Protein AF-A0A925ZM16-F1 (afdb_monomer_lite)

Foldseek 3Di:
DPPPPPPPDDPDDDDDPCLVVVLVVCQVVQFDDLVVCCVVVVDDSVSSVSSVVVCCVVVQWDDDPDPDTIGGPHHDD

Sequence (77 aa):
KRDDEGELGEADTNLDEMYDRAVEIVAEAQKVSTSMLQRRLGIGYNRAAKIVEAMEERGVIGPSRGTTPREVFVTAA

Secondary structure (DSSP, 8-state):
----------TTT---TTHHHHHHHHHHHT-B-HHHHHH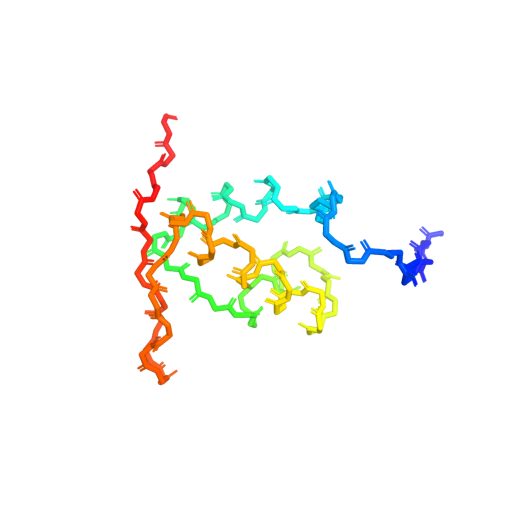HH---HHHHHHHHHHHHHTTSBPPPBTTBPBPB-----

Radius of gyration: 12.38 Å; chains: 1; bounding box: 34×28×26 Å

Structure (mmCIF, N/CA/C/O backbone):
data_AF-A0A925ZM16-F1
#
_entry.id   AF-A0A925ZM16-F1
#
loop_
_atom_site.group_PDB
_atom_site.id
_atom_site.type_symbol
_atom_site.label_atom_id
_atom_site.label_alt_id
_atom_site.label_comp_id
_atom_site.label_asym_id
_atom_site.label_entity_id
_atom_site.label_seq_id
_atom_site.pdbx_PDB_ins_code
_atom_site.Cartn_x
_atom_site.Cartn_y
_atom_site.Cartn_z
_atom_site.occupancy
_atom_site.B_iso_or_equiv
_atom_site.auth_seq_id
_atom_site.auth_comp_id
_atom_site.auth_asym_id
_atom_site.auth_atom_id
_atom_site.pdbx_PDB_model_num
ATOM 1 N N . LYS A 1 1 ? 24.531 -13.308 6.180 1.00 41.62 1 LYS A N 1
ATOM 2 C CA . LYS A 1 1 ? 23.721 -13.598 4.983 1.00 41.62 1 LYS A CA 1
ATOM 3 C C . LYS A 1 1 ? 22.567 -12.618 4.970 1.00 41.62 1 LYS A C 1
ATOM 5 O O . LYS A 1 1 ? 21.677 -12.740 5.796 1.00 41.62 1 LYS A O 1
ATOM 10 N N . ARG A 1 2 ? 22.707 -11.535 4.208 1.00 49.94 2 ARG A N 1
ATOM 11 C CA . ARG A 1 2 ? 21.578 -10.705 3.788 1.00 49.94 2 ARG A CA 1
ATOM 12 C C . ARG A 1 2 ? 21.467 -11.047 2.318 1.00 49.94 2 ARG A C 1
ATOM 14 O O . ARG A 1 2 ? 22.259 -10.549 1.525 1.00 49.94 2 ARG A O 1
ATOM 21 N N . ASP A 1 3 ? 20.671 -12.068 2.063 1.00 53.12 3 ASP A N 1
ATOM 22 C CA . ASP A 1 3 ? 20.450 -12.611 0.737 1.00 53.12 3 ASP A CA 1
ATOM 23 C C . ASP A 1 3 ? 19.477 -11.633 0.062 1.00 53.12 3 ASP A C 1
ATOM 25 O O . ASP A 1 3 ? 18.273 -11.687 0.282 1.00 53.12 3 ASP A O 1
ATOM 29 N N . ASP A 1 4 ? 20.030 -10.634 -0.629 1.00 57.06 4 ASP A N 1
ATOM 30 C CA . ASP A 1 4 ? 19.283 -9.690 -1.470 1.00 57.06 4 ASP A CA 1
ATOM 31 C C . ASP A 1 4 ? 19.462 -10.148 -2.925 1.00 57.06 4 ASP A C 1
ATOM 33 O O . ASP A 1 4 ? 20.128 -9.517 -3.746 1.00 57.06 4 ASP A O 1
ATOM 37 N N . GLU A 1 5 ? 18.948 -11.344 -3.212 1.00 52.94 5 GLU A N 1
ATOM 38 C CA . GLU A 1 5 ? 18.773 -11.847 -4.572 1.00 52.94 5 GLU A CA 1
ATOM 39 C C . GLU A 1 5 ? 17.407 -11.354 -5.052 1.00 52.94 5 GLU A C 1
ATOM 41 O O . GLU A 1 5 ? 16.390 -12.032 -4.948 1.00 52.94 5 GLU A O 1
ATOM 46 N N . GLY A 1 6 ? 17.372 -10.102 -5.513 1.00 50.88 6 GLY A N 1
ATOM 47 C CA . GLY A 1 6 ? 16.204 -9.530 -6.173 1.00 50.88 6 GLY A CA 1
ATOM 48 C C . GLY A 1 6 ? 15.971 -10.201 -7.524 1.00 50.88 6 GLY A C 1
ATOM 49 O O . GLY A 1 6 ? 16.413 -9.687 -8.552 1.00 50.88 6 GLY A O 1
ATOM 50 N N . GLU A 1 7 ? 15.283 -11.342 -7.519 1.00 50.44 7 GLU A N 1
ATOM 51 C CA . GLU A 1 7 ? 14.767 -11.987 -8.723 1.00 50.44 7 GLU A CA 1
ATOM 52 C C . GLU A 1 7 ? 13.741 -11.068 -9.401 1.00 50.44 7 GLU A C 1
ATOM 54 O O . GLU A 1 7 ? 12.661 -10.769 -8.888 1.00 50.44 7 GLU A O 1
ATOM 59 N N . LEU A 1 8 ? 14.104 -10.587 -10.588 1.00 59.38 8 LEU A N 1
ATOM 60 C CA . LEU A 1 8 ? 13.209 -9.908 -11.517 1.00 59.38 8 LEU A CA 1
ATOM 61 C C . LEU A 1 8 ? 12.327 -10.969 -12.199 1.00 59.38 8 LEU A C 1
ATOM 63 O O . LEU A 1 8 ? 12.579 -11.339 -13.342 1.00 59.38 8 LEU A O 1
ATOM 67 N N . GLY A 1 9 ? 11.326 -11.483 -11.482 1.00 45.72 9 GLY A N 1
ATOM 68 C CA . GLY A 1 9 ? 10.403 -12.513 -11.967 1.00 45.72 9 GLY A CA 1
ATOM 69 C C . GLY A 1 9 ? 9.042 -11.956 -12.390 1.00 45.72 9 GLY A C 1
ATOM 70 O O . GLY A 1 9 ? 8.322 -11.398 -11.572 1.00 45.72 9 GLY A O 1
ATOM 71 N N . GLU A 1 10 ? 8.753 -12.089 -13.684 1.00 43.97 10 GLU A N 1
ATOM 72 C CA . GLU A 1 10 ? 7.445 -12.208 -14.355 1.00 43.97 10 GLU A CA 1
ATOM 73 C C . GLU A 1 10 ? 6.246 -11.420 -13.796 1.00 43.97 10 GLU A C 1
ATOM 75 O O . GLU A 1 10 ? 5.595 -11.772 -12.813 1.00 43.97 10 GLU A O 1
ATOM 80 N N . ALA A 1 11 ? 5.908 -10.358 -14.532 1.00 50.00 11 ALA A N 1
ATOM 81 C CA . ALA A 1 11 ? 4.643 -9.660 -14.411 1.00 50.00 11 ALA A CA 1
ATOM 82 C C . ALA A 1 11 ? 3.463 -10.618 -14.660 1.00 50.00 11 ALA A C 1
ATOM 84 O O . ALA A 1 11 ? 3.473 -11.379 -15.625 1.00 50.00 11 ALA A O 1
ATOM 85 N N . ASP A 1 12 ? 2.445 -10.477 -13.810 1.00 49.56 12 ASP A N 1
ATOM 86 C CA . ASP A 1 12 ? 1.029 -10.805 -14.043 1.00 49.56 12 ASP A CA 1
ATOM 87 C C . ASP A 1 12 ? 0.417 -12.051 -13.365 1.00 49.56 12 ASP A C 1
ATOM 89 O O . ASP A 1 12 ? -0.792 -12.241 -13.443 1.00 49.56 12 ASP A O 1
ATOM 93 N N . THR A 1 13 ? 1.160 -12.837 -12.569 1.00 53.91 13 THR A N 1
ATOM 94 C CA . THR A 1 13 ? 0.505 -13.861 -11.704 1.00 53.91 13 THR A CA 1
ATOM 95 C C . THR A 1 13 ? 1.084 -14.079 -10.308 1.00 53.91 13 THR A C 1
ATOM 97 O O . THR A 1 13 ? 0.380 -14.631 -9.464 1.00 53.91 13 THR A O 1
ATOM 100 N N . ASN A 1 14 ? 2.300 -13.614 -10.010 1.00 65.31 14 ASN A N 1
ATOM 101 C CA . ASN A 1 14 ? 2.851 -13.681 -8.655 1.00 65.31 14 ASN A CA 1
ATOM 102 C C . ASN A 1 14 ? 2.863 -12.285 -8.038 1.00 65.31 14 ASN A C 1
ATOM 104 O O . ASN A 1 14 ? 3.626 -11.412 -8.447 1.00 65.31 14 ASN A O 1
ATOM 108 N N . LEU A 1 15 ? 1.991 -12.073 -7.052 1.00 78.94 15 LEU A N 1
ATOM 109 C CA . LEU A 1 15 ? 2.147 -10.941 -6.150 1.00 78.94 15 LEU A CA 1
ATOM 110 C C . LEU A 1 15 ? 3.511 -11.024 -5.470 1.00 78.94 15 LEU A C 1
ATOM 112 O O . LEU A 1 15 ? 4.029 -12.111 -5.220 1.00 78.94 15 LEU A O 1
ATOM 116 N N . ASP A 1 16 ? 4.073 -9.861 -5.158 1.00 90.69 16 ASP A N 1
ATOM 117 C CA . ASP A 1 16 ? 5.293 -9.783 -4.366 1.00 90.69 16 ASP A CA 1
ATOM 118 C C . ASP A 1 16 ? 5.117 -10.556 -3.047 1.00 90.69 16 ASP A C 1
ATOM 120 O O . ASP A 1 16 ? 4.098 -10.406 -2.378 1.00 90.69 16 ASP A O 1
ATOM 124 N N . GLU A 1 17 ? 6.110 -11.346 -2.638 1.00 91.75 17 GLU A N 1
ATOM 125 C CA . GLU A 1 17 ? 6.091 -12.095 -1.366 1.00 91.75 17 GLU A CA 1
ATOM 126 C C . GLU A 1 17 ? 5.855 -11.196 -0.134 1.00 91.75 17 GLU A C 1
ATOM 128 O O . GLU A 1 17 ? 5.367 -11.656 0.896 1.00 91.75 17 GLU A O 1
ATOM 133 N N . MET A 1 18 ? 6.179 -9.900 -0.224 1.00 93.81 18 MET A N 1
ATOM 134 C CA . MET A 1 18 ? 5.951 -8.924 0.841 1.00 93.81 18 MET A CA 1
ATOM 135 C C . MET A 1 18 ? 4.563 -8.277 0.767 1.00 93.81 18 MET A C 1
ATOM 137 O O . MET A 1 18 ? 4.256 -7.430 1.606 1.00 93.81 18 MET A O 1
ATOM 141 N N . TYR A 1 19 ? 3.728 -8.625 -0.217 1.00 94.06 19 TYR A N 1
ATOM 142 C CA . TYR A 1 19 ? 2.426 -7.999 -0.443 1.00 94.06 19 TYR A CA 1
ATOM 143 C C . TYR A 1 19 ? 1.500 -8.149 0.765 1.00 94.06 19 TYR A C 1
ATOM 145 O O . TYR A 1 19 ? 1.009 -7.142 1.271 1.00 94.06 19 TYR A O 1
ATOM 153 N N . ASP A 1 20 ? 1.316 -9.365 1.282 1.00 93.19 20 ASP A N 1
ATOM 154 C CA . ASP A 1 20 ? 0.418 -9.605 2.422 1.00 93.19 20 ASP A CA 1
ATOM 155 C C . ASP A 1 20 ? 0.880 -8.823 3.655 1.00 93.19 20 ASP A C 1
ATOM 157 O O . ASP A 1 20 ? 0.102 -8.114 4.298 1.00 93.19 20 ASP A O 1
ATOM 161 N N . ARG A 1 21 ? 2.193 -8.834 3.911 1.00 94.69 21 ARG A N 1
ATOM 162 C CA . ARG A 1 21 ? 2.790 -8.050 4.993 1.00 94.69 21 ARG A CA 1
ATOM 163 C C . ARG A 1 21 ? 2.602 -6.547 4.789 1.00 94.69 21 ARG A C 1
ATOM 165 O O . ARG A 1 21 ? 2.400 -5.804 5.749 1.00 94.69 21 ARG A O 1
ATOM 172 N N . ALA A 1 22 ? 2.682 -6.079 3.548 1.00 95.19 22 ALA A N 1
ATOM 173 C CA . ALA A 1 22 ? 2.425 -4.693 3.208 1.00 95.19 22 ALA A CA 1
ATOM 174 C C . ALA A 1 22 ? 0.957 -4.322 3.468 1.00 95.19 22 ALA A C 1
ATOM 176 O O . ALA A 1 22 ? 0.712 -3.251 4.017 1.00 95.19 22 ALA A O 1
ATOM 177 N N . VAL A 1 23 ? -0.001 -5.194 3.126 1.00 94.38 23 VAL A N 1
ATOM 178 C CA . VAL A 1 23 ? -1.433 -4.979 3.393 1.00 94.38 23 VAL A CA 1
ATOM 179 C C . VAL A 1 23 ? -1.680 -4.840 4.891 1.00 94.38 23 VAL A C 1
ATOM 181 O O . VAL A 1 23 ? -2.349 -3.892 5.289 1.00 94.38 23 VAL A O 1
ATOM 184 N N . GLU A 1 24 ? -1.088 -5.700 5.724 1.00 94.44 24 GLU A N 1
ATOM 185 C CA . GLU A 1 24 ? -1.179 -5.590 7.188 1.00 94.44 24 GLU A CA 1
ATOM 186 C C . GLU A 1 24 ? -0.685 -4.225 7.687 1.00 94.44 24 GLU A C 1
ATOM 188 O O . GLU A 1 24 ? -1.399 -3.513 8.392 1.00 94.44 24 GLU A O 1
ATOM 1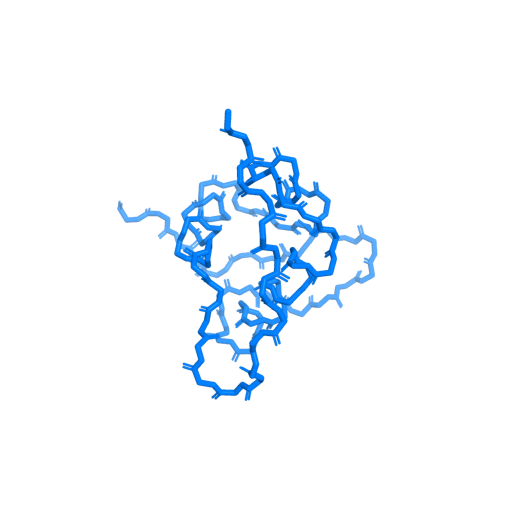93 N N . ILE A 1 25 ? 0.512 -3.807 7.259 1.00 94.19 25 ILE A N 1
ATOM 194 C CA . ILE A 1 25 ? 1.093 -2.513 7.651 1.00 94.19 25 ILE A CA 1
ATOM 195 C C . ILE A 1 25 ? 0.192 -1.350 7.224 1.00 94.19 25 ILE A C 1
ATOM 197 O O . ILE A 1 25 ? 0.049 -0.371 7.956 1.00 94.19 25 ILE A O 1
ATOM 201 N N . VAL A 1 26 ? -0.384 -1.430 6.027 1.00 93.75 26 VAL A N 1
ATOM 202 C CA . VAL A 1 26 ? -1.258 -0.395 5.472 1.00 93.75 26 VAL A CA 1
ATOM 203 C C . VAL A 1 26 ? -2.594 -0.350 6.211 1.00 93.75 26 VAL A C 1
ATOM 205 O O . VAL A 1 26 ? -3.062 0.742 6.538 1.00 93.75 26 VAL A O 1
ATOM 208 N N . ALA A 1 27 ? -3.162 -1.508 6.541 1.00 93.06 27 ALA A N 1
ATOM 209 C CA . ALA A 1 27 ? -4.379 -1.636 7.330 1.00 93.06 27 ALA A CA 1
ATOM 210 C C . ALA A 1 27 ? -4.195 -1.095 8.759 1.00 93.06 27 ALA A C 1
ATOM 212 O O . ALA A 1 27 ? -5.075 -0.408 9.271 1.00 93.06 27 ALA A O 1
ATOM 213 N N . GLU A 1 28 ? -3.037 -1.310 9.384 1.00 91.88 28 GLU A N 1
ATOM 214 C CA . GLU A 1 28 ? -2.703 -0.710 10.682 1.00 91.88 28 GLU A CA 1
ATOM 215 C C . GLU A 1 28 ? -2.462 0.805 10.584 1.00 91.88 28 GLU A C 1
ATOM 217 O O . GLU A 1 28 ? -2.881 1.575 11.448 1.00 91.88 28 GLU A O 1
ATOM 222 N N . ALA A 1 29 ? -1.756 1.256 9.543 1.00 92.19 29 ALA A N 1
ATOM 223 C CA . ALA A 1 29 ? -1.362 2.655 9.403 1.00 92.19 29 ALA A CA 1
ATOM 224 C C . ALA A 1 29 ? -2.494 3.569 8.909 1.00 92.19 29 ALA A C 1
ATOM 226 O O . ALA A 1 29 ? -2.390 4.787 9.089 1.00 92.19 29 ALA A O 1
ATOM 227 N N . GLN A 1 30 ? -3.519 3.007 8.252 1.00 92.56 30 GLN A N 1
ATOM 228 C CA . GLN A 1 30 ? -4.632 3.717 7.599 1.00 92.56 30 GLN A CA 1
ATOM 229 C C . GLN A 1 30 ? -4.182 4.787 6.583 1.00 92.56 30 GLN A C 1
ATOM 231 O O . GLN A 1 30 ? -4.913 5.711 6.234 1.00 92.56 30 GLN A O 1
ATOM 236 N N . LYS A 1 31 ? -2.943 4.674 6.101 1.00 90.12 31 LYS A N 1
ATOM 237 C CA . LYS A 1 31 ? -2.346 5.498 5.048 1.00 90.12 31 LYS A CA 1
ATOM 238 C C . LYS A 1 31 ? -1.211 4.719 4.409 1.00 90.12 31 LYS A C 1
ATOM 240 O O . LYS A 1 31 ? -0.515 3.972 5.097 1.00 90.12 31 LYS A O 1
ATOM 245 N N . VAL A 1 32 ? -0.955 4.960 3.128 1.00 93.75 32 VAL A N 1
ATOM 246 C CA . VAL A 1 32 ? 0.181 4.342 2.438 1.00 93.75 32 VAL A CA 1
ATOM 247 C C . VAL A 1 32 ? 0.934 5.336 1.561 1.00 93.75 32 VAL A C 1
ATOM 249 O O . VAL A 1 32 ? 0.363 6.237 0.942 1.00 93.75 32 VAL A O 1
ATOM 252 N N . SER A 1 33 ? 2.250 5.147 1.509 1.00 92.88 33 SER A N 1
ATOM 253 C CA . SER A 1 33 ? 3.137 5.713 0.497 1.00 92.88 33 SER A CA 1
ATOM 254 C C . SER A 1 33 ? 4.219 4.692 0.141 1.00 92.88 33 SER A C 1
ATOM 256 O O . SER A 1 33 ? 4.570 3.837 0.958 1.00 92.88 33 SER A O 1
ATOM 258 N N . THR A 1 34 ? 4.805 4.808 -1.051 1.00 94.12 34 THR A N 1
ATOM 259 C CA . THR A 1 34 ? 5.925 3.948 -1.478 1.00 94.12 34 THR A CA 1
ATOM 260 C C . THR A 1 34 ? 7.086 4.011 -0.481 1.00 94.12 34 THR A C 1
ATOM 262 O O . THR A 1 34 ? 7.544 2.985 0.014 1.00 94.12 34 THR A O 1
ATOM 265 N N . SER A 1 35 ? 7.482 5.218 -0.069 1.00 93.69 35 SER A N 1
ATOM 266 C CA . SER A 1 35 ? 8.547 5.443 0.921 1.00 93.69 35 SER A CA 1
ATOM 267 C C . SER A 1 35 ? 8.242 4.901 2.321 1.00 93.69 35 SER A C 1
ATOM 269 O O . SER A 1 35 ? 9.161 4.575 3.077 1.00 93.69 35 SER A O 1
ATOM 271 N N . MET A 1 36 ? 6.966 4.793 2.702 1.00 94.19 36 MET A N 1
ATOM 272 C CA . MET A 1 36 ? 6.571 4.123 3.939 1.00 94.19 36 MET A CA 1
ATOM 273 C C . MET A 1 36 ? 6.858 2.625 3.843 1.00 94.19 36 MET A C 1
ATOM 275 O O . MET A 1 36 ? 7.525 2.097 4.735 1.00 94.19 36 MET A O 1
ATOM 279 N N . LEU A 1 37 ? 6.404 1.969 2.771 1.00 94.75 37 LEU A N 1
ATOM 280 C CA . LEU A 1 37 ? 6.605 0.532 2.579 1.00 94.75 37 LEU A CA 1
ATOM 281 C C . LEU A 1 37 ? 8.085 0.173 2.452 1.00 94.75 37 LEU A C 1
ATOM 283 O O . LEU A 1 37 ? 8.519 -0.777 3.093 1.00 94.75 37 LEU A O 1
ATOM 287 N N . GLN A 1 38 ? 8.887 0.987 1.755 1.00 95.38 38 GLN A N 1
ATOM 288 C CA . GLN A 1 38 ? 10.344 0.805 1.700 1.00 95.38 38 GLN A CA 1
ATOM 289 C C . GLN A 1 38 ? 10.967 0.689 3.095 1.00 95.38 38 GLN A C 1
ATOM 291 O O . GLN A 1 38 ? 11.719 -0.238 3.375 1.00 95.38 38 GLN A O 1
ATOM 296 N N . ARG A 1 39 ? 10.638 1.621 4.000 1.00 95.62 39 ARG A N 1
ATOM 297 C CA . ARG A 1 39 ? 11.214 1.643 5.354 1.00 95.62 39 ARG A CA 1
ATOM 298 C C . ARG A 1 39 ? 10.663 0.541 6.249 1.00 95.62 39 ARG A C 1
ATOM 300 O O . ARG A 1 39 ? 11.388 0.049 7.104 1.00 95.62 39 ARG A O 1
ATOM 307 N N . ARG A 1 40 ? 9.383 0.197 6.096 1.00 94.31 40 ARG A N 1
ATOM 308 C CA . ARG A 1 40 ? 8.714 -0.801 6.941 1.00 94.31 40 ARG A CA 1
ATOM 309 C C . ARG A 1 40 ? 9.063 -2.237 6.550 1.00 94.31 40 ARG A C 1
ATOM 311 O O . ARG A 1 40 ? 9.144 -3.077 7.436 1.00 94.31 40 ARG A O 1
ATOM 318 N N . LEU A 1 41 ? 9.276 -2.495 5.261 1.00 93.00 41 LEU A N 1
ATOM 319 C CA . LEU A 1 41 ? 9.578 -3.824 4.719 1.00 93.00 41 LEU A CA 1
ATOM 320 C C . LEU A 1 41 ? 11.067 -4.015 4.406 1.00 93.00 41 LEU A C 1
ATOM 322 O O . LEU A 1 41 ? 11.494 -5.132 4.152 1.00 93.00 41 LEU A O 1
ATOM 326 N N . GLY A 1 42 ? 11.863 -2.942 4.410 1.00 94.81 42 GLY A N 1
ATOM 327 C CA . GLY A 1 42 ? 13.284 -3.007 4.065 1.00 94.81 42 GLY A CA 1
ATOM 328 C C . GLY A 1 42 ? 13.550 -3.246 2.575 1.00 94.81 42 GLY A C 1
ATOM 329 O O . GLY A 1 42 ? 14.637 -3.685 2.224 1.00 94.81 42 GLY A O 1
ATOM 330 N N . ILE A 1 43 ? 12.578 -2.957 1.704 1.00 94.56 43 ILE A N 1
ATOM 331 C CA . ILE A 1 43 ? 12.649 -3.217 0.260 1.00 94.56 43 ILE A CA 1
ATOM 332 C C . ILE A 1 43 ? 13.031 -1.972 -0.556 1.00 94.56 43 ILE A C 1
ATOM 334 O O . ILE A 1 43 ? 12.827 -0.826 -0.142 1.00 94.56 43 ILE A O 1
ATOM 338 N N . GLY A 1 44 ? 13.544 -2.199 -1.768 1.00 95.00 44 GLY A N 1
ATOM 339 C CA . GLY A 1 44 ? 13.851 -1.143 -2.736 1.00 95.00 44 GLY A CA 1
ATOM 340 C C . GLY A 1 44 ? 12.615 -0.388 -3.251 1.00 95.00 44 GLY A C 1
ATOM 341 O O . GLY A 1 44 ? 11.487 -0.875 -3.181 1.00 95.00 44 GLY A O 1
ATOM 342 N N . TYR A 1 45 ? 12.835 0.808 -3.816 1.00 94.44 45 TYR A N 1
ATOM 343 C CA . TYR A 1 45 ? 11.761 1.694 -4.299 1.00 94.44 45 TYR A CA 1
ATOM 344 C C . TYR A 1 45 ? 10.851 1.025 -5.333 1.00 94.44 45 TYR A C 1
ATOM 346 O O . TYR A 1 45 ? 9.637 1.046 -5.170 1.00 94.44 45 TYR A O 1
ATOM 354 N N . ASN A 1 46 ? 11.430 0.393 -6.358 1.00 93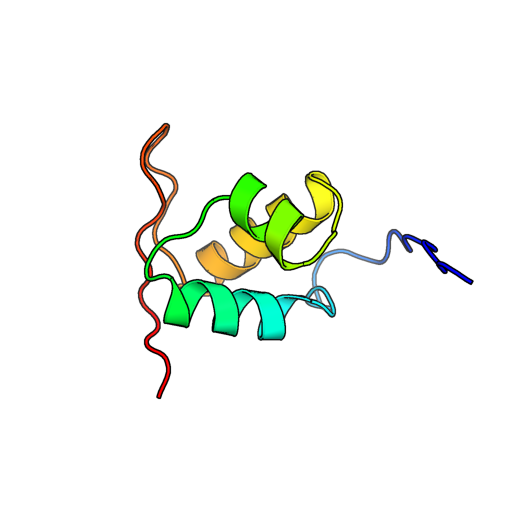.69 46 ASN A N 1
ATOM 355 C CA . ASN A 1 46 ? 10.663 -0.239 -7.438 1.00 93.69 46 ASN A CA 1
ATOM 356 C C . ASN A 1 46 ? 9.754 -1.353 -6.915 1.00 93.69 46 ASN A C 1
ATOM 358 O O . ASN A 1 46 ? 8.623 -1.500 -7.365 1.00 93.69 46 ASN A O 1
ATOM 362 N N . ARG A 1 47 ? 10.244 -2.114 -5.934 1.00 94.31 47 ARG A N 1
ATOM 363 C CA . ARG A 1 47 ? 9.500 -3.203 -5.307 1.00 94.31 47 ARG A CA 1
ATOM 364 C C . ARG A 1 47 ? 8.324 -2.664 -4.493 1.00 94.31 47 ARG A C 1
ATOM 366 O O . ARG A 1 47 ? 7.190 -3.086 -4.681 1.00 94.31 47 ARG A O 1
ATOM 373 N N . ALA A 1 48 ? 8.572 -1.637 -3.679 1.00 94.81 48 ALA A N 1
ATOM 374 C CA . ALA A 1 48 ? 7.512 -0.937 -2.961 1.00 94.81 48 ALA A CA 1
ATOM 375 C C . ALA A 1 48 ? 6.485 -0.288 -3.905 1.00 94.81 48 ALA A C 1
ATOM 377 O O . ALA A 1 48 ? 5.296 -0.320 -3.610 1.00 94.81 48 ALA A O 1
ATOM 378 N N . ALA A 1 49 ? 6.921 0.289 -5.029 1.00 93.94 49 ALA A N 1
ATOM 379 C CA . ALA A 1 49 ? 6.035 0.885 -6.025 1.00 93.94 49 ALA A CA 1
ATOM 380 C C . ALA A 1 49 ? 5.092 -0.156 -6.643 1.00 93.94 49 ALA A C 1
ATOM 382 O O . ALA A 1 49 ? 3.884 0.050 -6.603 1.00 93.94 49 ALA A O 1
ATOM 383 N N . LYS A 1 50 ? 5.622 -1.307 -7.079 1.00 94.25 50 LYS A N 1
ATOM 384 C CA . LYS A 1 50 ? 4.819 -2.427 -7.597 1.00 94.25 50 LYS A CA 1
ATOM 385 C C . LYS A 1 50 ? 3.790 -2.935 -6.588 1.00 94.25 50 LYS A C 1
ATOM 387 O O . LYS A 1 50 ? 2.654 -3.204 -6.951 1.00 94.25 50 LYS A O 1
ATOM 392 N N . ILE A 1 51 ? 4.168 -3.040 -5.312 1.00 94.62 51 ILE A N 1
ATOM 393 C CA . ILE A 1 51 ? 3.233 -3.434 -4.248 1.00 94.62 51 ILE A CA 1
ATOM 394 C C . ILE A 1 51 ? 2.098 -2.409 -4.111 1.00 94.62 51 ILE A C 1
ATOM 396 O O . ILE A 1 51 ? 0.939 -2.796 -3.993 1.00 94.62 51 ILE A O 1
ATOM 400 N N . VAL A 1 52 ? 2.410 -1.109 -4.146 1.00 93.31 52 VAL A N 1
ATOM 401 C CA . VAL A 1 52 ? 1.395 -0.043 -4.088 1.00 93.31 52 VAL A CA 1
ATOM 402 C C . VAL A 1 52 ? 0.473 -0.081 -5.309 1.00 93.31 52 VAL A C 1
ATOM 404 O O . VAL A 1 52 ? -0.733 0.070 -5.147 1.00 93.31 52 VAL A O 1
ATOM 407 N N . GLU A 1 53 ? 1.013 -0.292 -6.508 1.00 92.88 53 GLU A N 1
ATOM 408 C CA . GLU A 1 53 ? 0.229 -0.440 -7.743 1.00 92.88 53 GLU A CA 1
ATOM 409 C C . GLU A 1 53 ? -0.712 -1.650 -7.652 1.00 92.88 53 GLU A C 1
ATOM 411 O O . GLU A 1 53 ? -1.917 -1.502 -7.837 1.00 92.88 53 GLU A O 1
ATOM 416 N N . ALA A 1 54 ? -0.206 -2.809 -7.219 1.00 93.19 54 ALA A N 1
ATOM 417 C CA . ALA A 1 54 ? -1.020 -4.007 -7.023 1.00 93.19 54 ALA A CA 1
ATOM 418 C C . ALA A 1 54 ? -2.135 -3.810 -5.977 1.00 93.19 54 ALA A C 1
ATOM 420 O O . ALA A 1 54 ? -3.239 -4.332 -6.133 1.00 93.19 54 ALA A O 1
ATOM 421 N N . MET A 1 55 ? -1.875 -3.050 -4.906 1.00 93.38 55 MET A N 1
ATOM 422 C CA . MET A 1 55 ? -2.900 -2.700 -3.915 1.00 93.38 55 MET A CA 1
ATOM 423 C C . MET A 1 55 ? -3.990 -1.795 -4.500 1.00 93.38 55 MET A C 1
ATOM 425 O O . MET A 1 55 ? -5.159 -1.939 -4.142 1.00 93.38 55 MET A O 1
ATOM 429 N N . GLU A 1 56 ? -3.621 -0.849 -5.366 1.00 92.81 56 GLU A N 1
ATOM 430 C CA . GLU A 1 56 ? -4.565 0.044 -6.047 1.00 92.81 56 GLU A CA 1
ATOM 431 C C . GLU A 1 56 ? -5.445 -0.743 -7.022 1.00 92.81 56 GLU A C 1
ATOM 433 O O . GLU A 1 56 ? -6.669 -0.643 -6.958 1.00 92.81 56 GLU A O 1
ATOM 438 N N . GLU A 1 57 ? -4.841 -1.593 -7.855 1.00 91.31 57 GLU A N 1
ATOM 439 C CA . GLU A 1 57 ? -5.547 -2.455 -8.813 1.00 91.31 57 GLU A CA 1
ATOM 440 C C . GLU A 1 57 ? -6.550 -3.394 -8.132 1.00 91.31 57 GLU A C 1
ATOM 442 O O . GLU A 1 57 ? -7.624 -3.672 -8.666 1.00 91.31 57 GLU A O 1
AT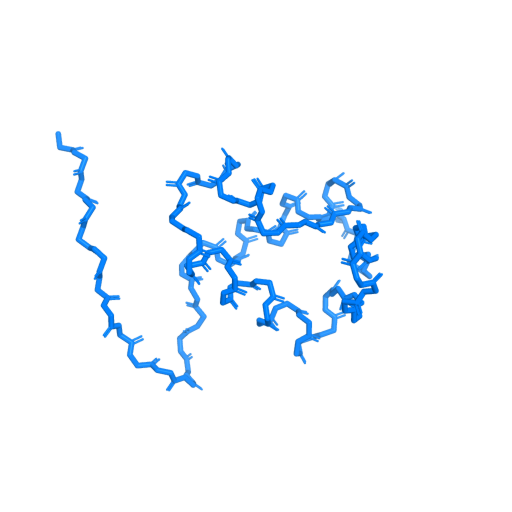OM 447 N N . ARG A 1 58 ? -6.224 -3.855 -6.921 1.00 90.81 58 ARG A N 1
ATOM 448 C CA . ARG A 1 58 ? -7.077 -4.738 -6.112 1.00 90.81 58 ARG A CA 1
ATOM 449 C C . ARG A 1 5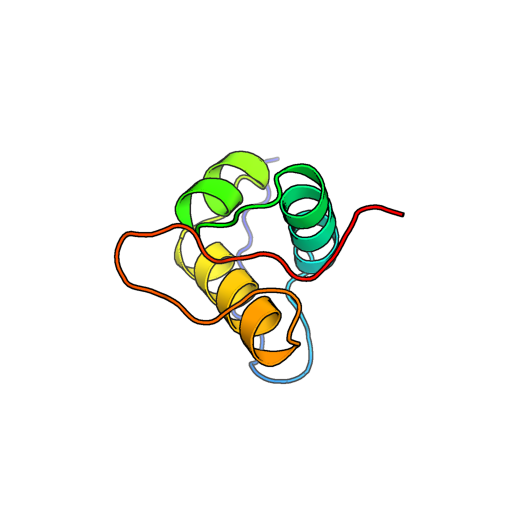8 ? -8.098 -3.995 -5.253 1.00 90.81 58 ARG A C 1
ATOM 451 O O . ARG A 1 58 ? -8.866 -4.643 -4.547 1.00 90.81 58 ARG A O 1
ATOM 458 N N . GLY A 1 59 ? -8.108 -2.662 -5.279 1.00 91.00 59 GLY A N 1
ATOM 459 C CA . GLY A 1 59 ? -9.024 -1.851 -4.476 1.00 91.00 59 GLY A CA 1
ATOM 460 C C . GLY A 1 59 ? -8.745 -1.899 -2.970 1.00 91.00 59 GLY A C 1
ATOM 461 O O . GLY A 1 59 ? -9.636 -1.618 -2.175 1.00 91.00 59 GLY A O 1
ATOM 462 N N . VAL A 1 60 ? -7.522 -2.247 -2.560 1.00 92.81 60 VAL A N 1
ATOM 463 C CA . VAL A 1 60 ? -7.075 -2.171 -1.156 1.00 92.81 60 VAL A CA 1
ATOM 464 C C . VAL A 1 60 ? -6.850 -0.713 -0.749 1.00 92.81 60 VAL A C 1
ATOM 466 O O . VAL A 1 60 ? -7.093 -0.328 0.398 1.00 92.81 60 VAL A O 1
ATOM 469 N N . ILE A 1 61 ? -6.390 0.105 -1.697 1.00 94.12 61 ILE A N 1
ATOM 470 C CA . ILE A 1 61 ? -6.083 1.524 -1.506 1.00 94.12 61 ILE A CA 1
ATOM 471 C C . ILE A 1 61 ? -6.699 2.367 -2.622 1.00 94.12 61 ILE A C 1
ATOM 473 O O . ILE A 1 61 ? -6.950 1.887 -3.726 1.00 94.12 61 ILE A O 1
ATOM 477 N N . GLY A 1 62 ? -6.908 3.647 -2.336 1.00 90.69 62 GLY A N 1
ATOM 478 C CA . GLY A 1 62 ? -7.403 4.622 -3.295 1.00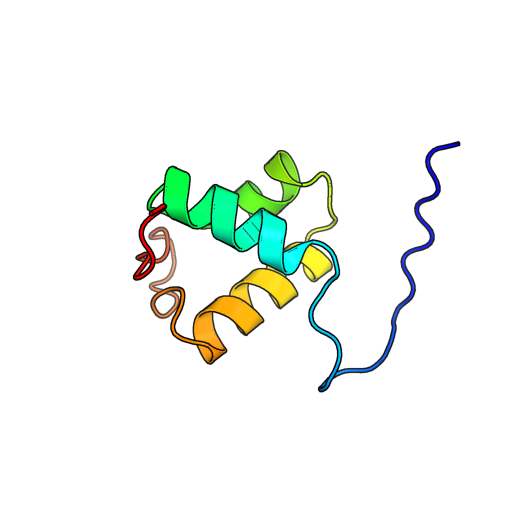 90.69 62 GLY A CA 1
ATOM 479 C C . GLY A 1 62 ? -6.356 5.075 -4.320 1.00 90.69 62 GLY A C 1
ATOM 480 O O . GLY A 1 62 ? -5.143 4.874 -4.142 1.00 90.69 62 GLY A O 1
ATOM 481 N N . PRO A 1 63 ? -6.821 5.756 -5.383 1.00 88.12 63 PRO A N 1
ATOM 482 C CA . PRO A 1 63 ? -5.948 6.267 -6.424 1.00 88.12 63 PRO A CA 1
ATOM 483 C C . PRO A 1 63 ? -4.974 7.313 -5.889 1.00 88.12 63 PRO A C 1
ATOM 485 O O . PRO A 1 63 ? -5.245 8.014 -4.907 1.00 88.12 63 PRO A O 1
ATOM 488 N N . SER A 1 64 ? -3.831 7.444 -6.560 1.00 81.88 64 SER A N 1
ATOM 489 C CA . SER A 1 64 ? -2.834 8.455 -6.204 1.00 81.88 64 SER A CA 1
ATOM 490 C C . SER A 1 64 ? -3.412 9.860 -6.375 1.00 81.88 64 SER A C 1
ATOM 492 O O . SER A 1 64 ? -3.838 10.237 -7.465 1.00 81.88 64 SER A O 1
ATOM 494 N N . ARG A 1 65 ? -3.388 10.667 -5.308 1.00 82.88 65 ARG A N 1
ATOM 495 C CA . ARG A 1 65 ? -3.798 12.084 -5.330 1.00 82.88 65 ARG A CA 1
ATOM 496 C C . ARG A 1 65 ? -2.591 13.022 -5.217 1.00 82.88 65 ARG A C 1
ATOM 498 O O . ARG A 1 65 ? -2.608 13.999 -4.473 1.00 82.88 65 ARG A O 1
ATOM 505 N N . GLY A 1 66 ? -1.516 12.715 -5.943 1.00 79.62 66 GLY A N 1
ATOM 506 C CA . GLY A 1 66 ? -0.303 13.535 -5.975 1.00 79.62 66 GLY A CA 1
ATOM 507 C C . GLY A 1 66 ? 0.520 13.426 -4.690 1.00 79.62 66 GLY A C 1
ATOM 508 O O . GLY A 1 66 ? 1.109 12.384 -4.420 1.00 79.62 66 GLY A O 1
ATOM 509 N N . THR A 1 67 ? 0.608 14.511 -3.915 1.00 77.19 67 THR A N 1
ATOM 510 C CA . THR A 1 67 ? 1.427 14.572 -2.687 1.00 77.19 67 THR A CA 1
ATOM 511 C C . THR A 1 67 ? 0.721 14.012 -1.454 1.00 77.19 67 THR A C 1
ATOM 513 O O . THR A 1 67 ? 1.361 13.788 -0.425 1.00 77.19 67 THR A O 1
ATOM 516 N N . THR A 1 68 ? -0.593 13.799 -1.528 1.00 77.88 68 THR A N 1
ATOM 517 C CA . THR A 1 68 ? -1.378 13.285 -0.406 1.00 77.88 68 THR A CA 1
ATOM 518 C C . THR A 1 68 ? -1.207 11.767 -0.280 1.00 77.88 68 THR A C 1
ATOM 520 O O . THR A 1 68 ? -1.254 11.070 -1.296 1.00 77.88 68 THR A O 1
ATOM 523 N N . PRO A 1 69 ? -1.028 11.230 0.946 1.00 78.88 69 PRO A N 1
ATOM 524 C CA . PRO A 1 69 ? -1.056 9.790 1.182 1.00 78.88 69 PRO A CA 1
ATOM 525 C C . PRO A 1 69 ? -2.335 9.166 0.623 1.00 78.88 69 PRO A C 1
ATOM 527 O O . PRO A 1 69 ? -3.411 9.756 0.732 1.00 78.88 69 PRO A O 1
ATOM 530 N N . ARG A 1 70 ? -2.210 7.979 0.027 1.00 88.56 70 ARG A N 1
ATOM 531 C CA . ARG A 1 70 ? -3.366 7.264 -0.519 1.00 88.56 70 ARG A CA 1
ATOM 532 C C . ARG A 1 70 ? -4.272 6.813 0.626 1.00 88.56 70 ARG A C 1
ATOM 534 O O . ARG A 1 70 ? -3.784 6.398 1.682 1.00 88.56 70 ARG A O 1
ATOM 541 N N . GLU A 1 71 ? -5.573 6.916 0.385 1.00 88.00 71 GLU A N 1
ATOM 542 C CA . GLU A 1 71 ? -6.614 6.417 1.281 1.00 88.00 71 GLU A CA 1
ATOM 543 C C . GLU A 1 71 ? -6.587 4.886 1.313 1.00 88.00 71 GLU A C 1
ATOM 545 O O . GLU A 1 71 ? -6.238 4.252 0.317 1.00 88.00 71 GLU A O 1
ATOM 550 N N . VAL A 1 72 ? -6.916 4.296 2.458 1.00 92.06 72 VAL A N 1
ATOM 551 C CA . VAL A 1 72 ? -6.900 2.846 2.670 1.00 92.06 72 VAL A CA 1
ATOM 552 C C . VAL A 1 72 ? -8.333 2.373 2.861 1.00 92.06 72 VAL A C 1
ATOM 554 O O . VAL A 1 72 ? -9.055 2.935 3.677 1.00 92.06 72 VAL A O 1
ATOM 557 N N . PHE A 1 73 ? -8.742 1.348 2.115 1.00 90.56 73 PHE A N 1
ATOM 558 C CA . PHE A 1 73 ? -10.101 0.796 2.177 1.00 90.56 73 PHE A CA 1
ATOM 559 C C . PHE A 1 73 ? -10.193 -0.490 3.000 1.00 90.56 73 PHE A C 1
ATOM 561 O O . PHE A 1 73 ? -11.288 -0.970 3.281 1.00 90.56 73 PHE A O 1
ATOM 568 N N . VAL A 1 74 ? -9.049 -1.040 3.405 1.00 86.94 74 VAL A N 1
ATOM 569 C CA . VAL A 1 74 ? -8.967 -2.214 4.274 1.00 86.94 74 VAL A CA 1
ATOM 570 C C . VAL A 1 74 ? -8.773 -1.817 5.735 1.00 86.94 74 VAL A C 1
ATOM 572 O O . VAL A 1 74 ? -8.044 -0.881 6.069 1.00 86.94 74 VAL A O 1
ATOM 575 N N . THR A 1 75 ? -9.406 -2.570 6.624 1.00 76.44 75 THR A N 1
ATOM 576 C CA . THR A 1 75 ? -9.232 -2.457 8.073 1.00 76.44 75 THR A CA 1
ATOM 577 C C . THR A 1 75 ? -8.588 -3.732 8.592 1.00 76.44 75 THR A C 1
ATOM 579 O O . THR A 1 75 ? -8.946 -4.820 8.140 1.00 76.44 75 THR A O 1
ATOM 582 N N . ALA A 1 76 ? -7.654 -3.613 9.538 1.00 66.06 76 ALA A N 1
ATOM 583 C CA . ALA A 1 76 ? -7.171 -4.776 10.274 1.00 66.06 76 ALA A CA 1
ATOM 584 C C . ALA A 1 76 ? -8.363 -5.346 11.060 1.00 66.06 76 ALA A C 1
ATOM 586 O O . ALA A 1 76 ? -9.004 -4.605 11.809 1.00 66.06 76 ALA A O 1
ATOM 587 N N . ALA A 1 77 ? -8.720 -6.600 10.779 1.00 55.03 77 ALA A N 1
ATOM 588 C CA . ALA A 1 77 ? -9.813 -7.305 11.445 1.00 55.03 77 ALA A CA 1
ATOM 589 C C . ALA A 1 77 ? -9.418 -7.738 12.861 1.00 55.03 77 ALA A C 1
ATOM 591 O O . ALA A 1 77 ? -8.226 -8.070 13.061 1.00 55.03 77 ALA A O 1
#

pLDDT: mean 83.19, std 16.47, range [41.62, 95.62]